Protein AF-A0A945ZIW3-F1 (afdb_monomer_lite)

Secondary structure (DSSP, 8-state):
-HHHHGGGSS--TT-EEEEEE-TTT--EEEEEE--S--HHHHHHHHHHHHHHHHHHHHHHGGGGGHHHHHHHHHHHHHHHHHHHHTSS-TTT---HHHHTT-HHHHHHHHHHHHHHHS----

Sequence (122 aa):
MKQLLLNLKYGRKNIIFKQFFCPLCKVERKLEYRSKLSAKHYFQIILIYMFISLFTFSSMGAYSIVFLFLTWSIFDFVNRSLFKNNIPCPHCGFDASWYRKDLKTTRTLVEKFWEDKVPSNK

pLDDT: mean 82.36, std 15.73, range [41.41, 95.94]

Foldseek 3Di:
DVVVVVVPPDCPPDWDFDFDQDPVPRDTDTLGDDPDDDPVVVVVLVVVLVVQCVVCCVPQPPVSVVVSVVSVVVSVVVVVVVSQVSQADPVQRAHPVCVVVDPVVRVVRSVVSVVVVPPPPD

Structure (mmCIF, N/CA/C/O backbone):
data_AF-A0A945ZIW3-F1
#
_entry.id   AF-A0A945ZIW3-F1
#
loop_
_atom_site.group_PDB
_atom_site.id
_atom_site.type_symbol
_atom_site.label_atom_id
_atom_site.label_alt_id
_atom_site.label_comp_id
_atom_site.label_asym_id
_atom_site.label_entity_id
_atom_site.label_seq_id
_atom_site.pdbx_PDB_ins_code
_atom_site.Cartn_x
_atom_site.Cartn_y
_atom_site.Cartn_z
_atom_site.occupancy
_atom_site.B_iso_or_equiv
_atom_site.auth_seq_id
_atom_site.auth_comp_id
_atom_site.auth_asym_id
_atom_site.auth_atom_id
_atom_site.pdbx_PDB_model_num
ATOM 1 N N . MET A 1 1 ? -0.960 -29.662 18.938 1.00 47.41 1 MET A N 1
ATOM 2 C CA . MET A 1 1 ? 0.446 -29.185 19.016 1.00 47.41 1 MET A CA 1
ATOM 3 C C . MET A 1 1 ? 1.191 -29.092 17.675 1.00 47.41 1 MET A C 1
ATOM 5 O O . MET A 1 1 ? 2.043 -28.225 17.559 1.00 47.41 1 MET A O 1
ATOM 9 N N . LYS A 1 2 ? 0.881 -29.888 16.634 1.00 41.41 2 LYS A N 1
ATOM 10 C CA . LYS A 1 2 ? 1.581 -29.815 15.326 1.00 41.41 2 LYS A CA 1
ATOM 11 C C . LYS A 1 2 ? 1.285 -28.563 14.469 1.00 41.41 2 LYS A C 1
ATOM 13 O O . LYS A 1 2 ? 2.137 -28.167 13.684 1.00 41.41 2 LYS A O 1
ATOM 18 N N . GLN A 1 3 ? 0.143 -27.888 14.647 1.00 47.28 3 GLN A N 1
ATOM 19 C CA . GLN A 1 3 ? -0.183 -26.656 13.898 1.00 47.28 3 GLN A CA 1
ATOM 20 C C . GLN A 1 3 ? 0.578 -25.403 14.377 1.00 47.28 3 GLN A C 1
ATOM 22 O O . GLN A 1 3 ? 0.750 -24.459 13.611 1.00 47.28 3 GLN A O 1
ATOM 27 N N . LEU A 1 4 ? 1.091 -25.397 15.613 1.00 47.38 4 LEU A N 1
ATOM 28 C CA . LEU A 1 4 ? 1.854 -24.265 16.161 1.00 47.38 4 LEU A CA 1
ATOM 29 C C . LEU A 1 4 ? 3.296 -24.207 15.626 1.00 47.38 4 LEU A C 1
ATOM 31 O O . LEU A 1 4 ? 3.862 -23.125 15.509 1.00 47.38 4 LEU A O 1
ATOM 35 N N . LEU A 1 5 ? 3.868 -25.348 15.226 1.00 46.91 5 LEU A N 1
ATOM 36 C CA . LEU A 1 5 ? 5.265 -25.434 14.781 1.00 46.91 5 LEU A CA 1
ATOM 37 C C . LEU A 1 5 ? 5.467 -25.172 13.279 1.00 46.91 5 LEU A C 1
ATOM 39 O O . LEU A 1 5 ? 6.570 -24.813 12.871 1.00 46.91 5 LEU A O 1
ATOM 43 N N . LEU A 1 6 ? 4.422 -25.265 12.448 1.00 47.69 6 LEU A N 1
ATOM 44 C CA . LEU A 1 6 ? 4.525 -24.932 11.016 1.00 47.69 6 LEU A CA 1
ATOM 45 C C . LEU A 1 6 ? 4.586 -23.418 10.745 1.00 47.69 6 LEU A C 1
ATOM 47 O O . LEU A 1 6 ? 5.061 -23.004 9.691 1.00 47.69 6 LEU A O 1
ATOM 51 N N . ASN A 1 7 ? 4.192 -22.583 11.711 1.00 43.91 7 ASN A N 1
ATOM 52 C CA . ASN A 1 7 ? 4.265 -21.123 11.592 1.00 43.91 7 ASN A CA 1
ATOM 53 C C . ASN A 1 7 ? 5.649 -20.527 11.914 1.00 43.91 7 ASN A C 1
ATOM 55 O O . ASN A 1 7 ? 5.863 -19.342 11.662 1.00 43.91 7 ASN A O 1
ATOM 59 N N . LEU A 1 8 ? 6.600 -21.320 12.424 1.00 56.19 8 LEU A N 1
ATOM 60 C CA . LEU A 1 8 ? 7.926 -20.825 12.823 1.00 56.19 8 LEU A CA 1
ATOM 61 C C . LEU A 1 8 ? 9.014 -20.987 11.746 1.00 56.19 8 LEU A C 1
ATOM 63 O O . LEU A 1 8 ? 10.112 -20.464 11.917 1.00 56.19 8 LEU A O 1
ATOM 67 N N . LYS A 1 9 ? 8.736 -21.664 10.619 1.00 42.22 9 LYS A N 1
ATOM 68 C CA . LYS A 1 9 ? 9.771 -22.028 9.626 1.00 42.22 9 LYS A CA 1
ATOM 69 C C . LYS A 1 9 ? 9.923 -21.074 8.431 1.00 42.22 9 LYS A C 1
ATOM 71 O O . LYS A 1 9 ? 10.778 -21.306 7.585 1.00 42.22 9 LYS A O 1
ATOM 76 N N . TYR A 1 10 ? 9.151 -19.986 8.359 1.00 45.50 10 TYR A N 1
ATOM 77 C CA . TYR A 1 10 ? 9.318 -18.945 7.333 1.00 45.50 10 TYR A CA 1
ATOM 78 C C . TYR A 1 10 ? 9.550 -17.584 7.993 1.00 45.50 10 TYR A C 1
ATOM 80 O O . TYR A 1 10 ? 8.649 -17.021 8.615 1.00 45.50 10 TYR A O 1
ATOM 88 N N . GLY A 1 11 ? 10.774 -17.065 7.863 1.00 42.44 11 GLY A N 1
ATOM 89 C CA . GLY A 1 11 ? 11.268 -15.848 8.511 1.00 42.44 11 GLY A CA 1
ATOM 90 C C . GLY A 1 11 ? 10.414 -14.602 8.255 1.00 42.44 11 GLY A C 1
ATOM 91 O O . GLY A 1 11 ? 10.664 -13.824 7.337 1.00 42.44 11 GLY A O 1
ATOM 92 N N . ARG A 1 12 ? 9.428 -14.365 9.123 1.00 51.03 12 ARG A N 1
ATOM 93 C CA . ARG A 1 12 ? 8.551 -13.187 9.126 1.00 51.03 12 ARG A CA 1
ATOM 94 C C . ARG A 1 12 ? 9.164 -12.086 10.008 1.00 51.03 12 ARG A C 1
ATOM 96 O O . ARG A 1 12 ? 8.628 -11.720 11.042 1.00 51.03 12 ARG A O 1
ATOM 103 N N . LYS A 1 13 ? 10.342 -11.582 9.628 1.00 49.00 13 LYS A N 1
ATOM 104 C CA . LYS A 1 13 ? 11.221 -10.802 10.527 1.00 49.00 13 LYS A CA 1
ATOM 105 C C . LYS A 1 13 ? 10.849 -9.324 10.779 1.00 49.00 13 LYS A C 1
ATOM 107 O O . LYS A 1 13 ? 11.661 -8.636 11.372 1.00 49.00 13 LYS A O 1
ATOM 112 N N . ASN A 1 14 ? 9.692 -8.801 10.345 1.00 55.50 14 ASN A N 1
ATOM 113 C CA . ASN A 1 14 ? 9.297 -7.392 10.586 1.00 55.50 14 ASN A CA 1
ATOM 114 C C . ASN A 1 14 ? 7.772 -7.166 10.449 1.00 55.50 14 ASN A C 1
ATOM 116 O O . ASN A 1 14 ? 7.333 -6.423 9.571 1.00 55.50 14 ASN A O 1
ATOM 120 N N . ILE A 1 15 ? 6.943 -7.829 11.258 1.00 57.28 15 ILE A N 1
ATOM 121 C CA . ILE A 1 15 ? 5.533 -7.427 11.417 1.00 57.28 15 ILE A CA 1
ATOM 122 C C . ILE A 1 15 ? 5.411 -6.739 12.768 1.00 57.28 15 ILE A C 1
ATOM 124 O O . ILE A 1 15 ? 5.680 -7.355 13.797 1.00 57.28 15 ILE A O 1
ATOM 128 N N . ILE A 1 16 ? 5.038 -5.461 12.756 1.00 63.81 16 ILE A N 1
ATOM 129 C CA . ILE A 1 16 ? 4.760 -4.708 13.978 1.00 63.81 16 ILE A CA 1
ATOM 130 C C . ILE A 1 16 ? 3.260 -4.822 14.224 1.00 63.81 16 ILE A C 1
ATOM 132 O O . ILE A 1 16 ? 2.462 -4.207 13.517 1.00 63.81 16 ILE A O 1
ATOM 136 N N . PHE A 1 17 ? 2.879 -5.621 15.216 1.00 61.12 17 PHE A N 1
ATOM 137 C CA . PHE A 1 17 ? 1.498 -5.688 15.675 1.00 61.12 17 PHE A CA 1
ATOM 138 C C . PHE A 1 17 ? 1.240 -4.508 16.605 1.00 61.12 17 PHE A C 1
ATOM 140 O O . PHE A 1 17 ? 1.768 -4.464 17.715 1.00 61.12 17 PHE A O 1
ATOM 147 N N . LYS A 1 18 ? 0.420 -3.553 16.168 1.00 66.81 18 LYS A N 1
ATOM 148 C CA . LYS A 1 18 ? -0.150 -2.558 17.079 1.00 66.81 18 LYS A CA 1
ATOM 149 C C . LYS A 1 18 ? -1.529 -3.050 17.492 1.00 66.81 18 LYS A C 1
ATOM 151 O O . LYS A 1 18 ? -2.416 -3.180 16.648 1.00 66.81 18 LYS A O 1
ATOM 156 N N . GLN A 1 19 ? -1.674 -3.374 18.775 1.00 70.75 19 GLN A N 1
ATOM 157 C CA . GLN A 1 19 ? -2.983 -3.603 19.373 1.00 70.75 19 GLN A CA 1
ATOM 158 C C . GLN A 1 19 ? -3.687 -2.248 19.421 1.00 70.75 19 GLN A C 1
ATOM 160 O O . GLN A 1 19 ? -3.218 -1.313 20.067 1.00 70.75 19 GLN A O 1
ATOM 165 N N . PHE A 1 20 ? -4.751 -2.117 18.642 1.00 76.06 20 PHE A N 1
ATOM 166 C CA . PHE A 1 20 ? -5.563 -0.916 18.568 1.00 76.06 20 PHE A CA 1
ATOM 167 C C . PHE A 1 20 ? -6.927 -1.218 19.174 1.00 76.06 20 PHE A C 1
ATOM 169 O O . PHE A 1 20 ? -7.591 -2.179 18.785 1.00 76.06 20 PHE A O 1
ATOM 176 N N . PHE A 1 21 ? -7.349 -0.384 20.114 1.00 85.06 21 PHE A N 1
ATOM 177 C CA . PHE A 1 21 ? -8.674 -0.462 20.704 1.00 85.06 21 PHE A CA 1
ATOM 178 C C . PHE A 1 21 ? -9.593 0.522 19.986 1.00 85.06 21 PHE A C 1
ATOM 180 O O . PHE A 1 21 ? -9.306 1.719 19.935 1.00 85.06 21 PHE A O 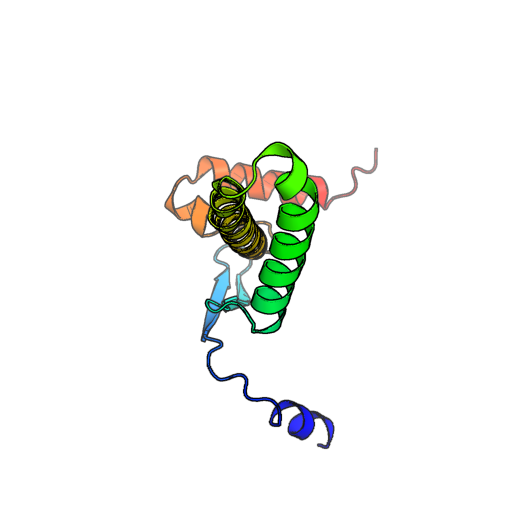1
ATOM 187 N N . CYS A 1 22 ? -10.689 0.035 19.401 1.00 88.69 22 CYS A N 1
ATOM 188 C CA . CYS A 1 22 ? -11.646 0.934 18.765 1.00 88.69 22 CYS A CA 1
ATOM 189 C C . CYS A 1 22 ? -12.425 1.713 19.841 1.00 88.69 22 CYS A C 1
ATOM 191 O O . CYS A 1 22 ? -13.097 1.079 20.655 1.00 88.69 22 CYS A O 1
ATOM 193 N N . PRO A 1 23 ? -12.411 3.059 19.837 1.00 86.75 23 PRO A N 1
ATOM 194 C CA . PRO A 1 23 ? -13.086 3.849 20.867 1.00 86.75 23 PRO A CA 1
ATOM 195 C C . PRO A 1 23 ? -14.617 3.739 20.810 1.00 86.75 23 PRO A C 1
ATOM 197 O O . PRO A 1 23 ? -15.265 3.919 21.835 1.00 86.75 23 PRO A O 1
ATOM 200 N N . LEU A 1 24 ? -15.199 3.416 19.646 1.00 88.38 24 LEU A N 1
ATOM 201 C CA . LEU A 1 24 ? -16.647 3.225 19.501 1.00 88.38 24 LEU A CA 1
ATOM 202 C C . LEU A 1 24 ? -17.098 1.845 19.986 1.00 88.38 24 LEU A C 1
ATOM 204 O O . LEU A 1 24 ? -17.924 1.741 20.884 1.00 88.38 24 LEU A O 1
ATOM 208 N N . CYS A 1 25 ? -16.581 0.775 19.372 1.00 89.44 25 CYS A N 1
ATOM 209 C CA . CYS A 1 25 ? -17.086 -0.576 19.625 1.00 89.44 25 CYS A CA 1
ATOM 210 C C . CYS A 1 25 ? -16.349 -1.306 20.750 1.00 89.44 25 CYS A C 1
ATOM 212 O O . CYS A 1 25 ? -16.753 -2.407 21.105 1.00 89.44 25 CYS A O 1
ATOM 214 N N . LYS A 1 26 ? -15.263 -0.731 21.289 1.00 88.94 26 LYS A N 1
ATOM 215 C CA . LYS A 1 26 ? -14.447 -1.328 22.358 1.00 88.94 26 LYS A CA 1
ATOM 216 C C . LYS A 1 26 ? -13.895 -2.725 22.029 1.00 88.94 26 LYS A C 1
ATOM 218 O O . LYS A 1 26 ? -13.582 -3.506 22.917 1.00 88.94 26 LYS A O 1
ATOM 223 N N . VAL A 1 27 ? -13.775 -3.042 20.738 1.00 89.94 27 VAL A N 1
ATOM 224 C CA . VAL A 1 27 ? -13.217 -4.313 20.259 1.00 89.94 27 VAL A CA 1
ATOM 225 C C . VAL A 1 27 ? -11.733 -4.129 19.968 1.00 89.94 27 VAL A C 1
ATOM 227 O O . VAL A 1 27 ? -11.335 -3.174 19.288 1.00 89.94 27 VAL A O 1
ATOM 230 N N . GLU A 1 28 ? -10.926 -5.061 20.467 1.00 86.94 28 GLU A N 1
ATOM 231 C CA . GLU A 1 28 ? -9.494 -5.135 20.197 1.00 86.94 28 GLU A CA 1
ATOM 232 C C . GLU A 1 28 ? -9.213 -5.540 18.753 1.00 86.94 28 GLU A C 1
ATOM 234 O O . GLU A 1 28 ? -9.824 -6.455 18.196 1.00 86.94 28 GLU A O 1
ATOM 239 N N . ARG A 1 29 ? -8.250 -4.858 18.134 1.00 83.12 29 ARG A N 1
ATOM 240 C CA . ARG A 1 29 ? -7.852 -5.085 16.746 1.00 83.12 29 ARG A CA 1
ATOM 241 C C . ARG A 1 29 ? -6.351 -5.203 16.638 1.00 83.12 29 ARG A C 1
ATOM 243 O O . ARG A 1 29 ? -5.602 -4.408 17.198 1.00 83.12 29 ARG A O 1
ATOM 250 N N . LYS A 1 30 ? -5.914 -6.172 15.843 1.00 79.94 30 LYS A N 1
ATOM 251 C CA . LYS A 1 30 ? -4.521 -6.297 15.429 1.00 79.94 30 LYS A CA 1
ATOM 252 C C . LYS A 1 30 ? -4.415 -5.714 14.030 1.00 79.94 30 LYS A C 1
ATOM 254 O O . LYS A 1 30 ? -4.849 -6.339 13.069 1.00 79.94 30 LYS A O 1
ATOM 259 N N . LEU A 1 31 ? -3.879 -4.501 13.923 1.00 78.19 31 LEU A N 1
ATOM 260 C CA . LEU A 1 31 ? -3.519 -3.947 12.622 1.00 78.19 31 LEU A CA 1
ATOM 261 C C . LEU A 1 31 ? -2.177 -4.554 12.223 1.00 78.19 31 LEU A C 1
ATOM 263 O O . LEU A 1 31 ? -1.142 -4.260 12.829 1.00 78.19 31 LEU A O 1
ATOM 267 N N . GLU A 1 32 ? -2.200 -5.428 11.222 1.00 73.44 32 GLU A N 1
ATOM 268 C CA . GLU A 1 32 ? -0.978 -5.936 10.614 1.00 73.44 32 GLU A CA 1
ATOM 269 C C . GLU A 1 32 ? -0.424 -4.875 9.667 1.00 73.44 32 GLU A C 1
ATOM 271 O O . GLU A 1 32 ? -0.848 -4.746 8.519 1.00 73.44 32 GLU A O 1
ATOM 276 N N . TYR A 1 33 ? 0.537 -4.090 10.151 1.00 72.88 33 TYR A N 1
ATOM 277 C CA . TYR A 1 33 ? 1.276 -3.188 9.282 1.00 72.88 33 TYR A CA 1
ATOM 278 C C . TYR A 1 33 ? 2.504 -3.896 8.720 1.00 72.88 33 TYR A C 1
ATOM 280 O O . TYR A 1 33 ? 3.449 -4.220 9.448 1.00 72.88 33 TYR A O 1
ATOM 288 N N . ARG A 1 34 ? 2.512 -4.107 7.402 1.00 69.31 34 ARG A N 1
ATOM 289 C CA . ARG A 1 34 ? 3.694 -4.566 6.676 1.00 69.31 34 ARG A CA 1
ATOM 290 C C . ARG A 1 34 ? 4.250 -3.404 5.856 1.00 69.31 34 ARG A C 1
ATOM 292 O O . ARG A 1 34 ? 3.774 -3.128 4.765 1.00 69.31 34 ARG A O 1
ATOM 299 N N . SER A 1 35 ? 5.282 -2.743 6.379 1.00 64.25 35 SER A N 1
ATOM 300 C CA . SER A 1 35 ? 5.915 -1.593 5.713 1.00 64.25 35 SER A CA 1
ATOM 301 C C . SER A 1 35 ? 6.803 -1.965 4.525 1.00 64.25 35 SER A C 1
ATOM 303 O O . SER A 1 35 ? 7.158 -1.101 3.732 1.00 64.25 35 SER A O 1
ATOM 305 N N . LYS A 1 36 ? 7.207 -3.236 4.412 1.00 77.44 36 LYS A N 1
ATOM 306 C CA . LYS A 1 36 ? 8.164 -3.694 3.401 1.00 77.44 36 LYS A CA 1
ATOM 307 C C . LYS A 1 36 ? 7.458 -4.469 2.294 1.00 77.44 36 LYS A C 1
ATOM 309 O O . LYS A 1 36 ? 6.756 -5.448 2.570 1.00 77.44 36 LYS A O 1
ATOM 314 N N . LEU A 1 37 ? 7.704 -4.069 1.045 1.00 80.69 37 LEU A N 1
ATOM 315 C CA . LEU A 1 37 ? 7.320 -4.846 -0.130 1.00 80.69 37 LEU A CA 1
ATOM 316 C C . LEU A 1 37 ? 7.937 -6.248 -0.034 1.00 80.69 37 LEU A C 1
ATOM 318 O O . LEU A 1 37 ? 9.133 -6.418 0.190 1.00 80.69 37 LEU A O 1
ATOM 322 N N . SER A 1 38 ? 7.104 -7.277 -0.184 1.00 85.81 38 SER A N 1
ATOM 323 C CA . SER A 1 38 ? 7.601 -8.653 -0.316 1.00 85.81 38 SER A CA 1
ATOM 324 C C . SER A 1 38 ? 8.396 -8.824 -1.615 1.00 85.81 38 SER A C 1
ATOM 326 O O . SER A 1 38 ? 8.043 -8.218 -2.621 1.00 85.81 38 SER A O 1
ATOM 328 N N . ALA A 1 39 ? 9.391 -9.720 -1.625 1.00 89.56 39 ALA A N 1
ATOM 329 C CA . ALA A 1 39 ? 10.157 -10.091 -2.822 1.00 89.56 39 ALA A CA 1
ATOM 330 C C . ALA A 1 39 ? 9.269 -10.458 -4.029 1.00 89.56 39 ALA A C 1
ATOM 332 O O . ALA A 1 39 ? 9.604 -10.141 -5.165 1.00 89.56 39 ALA A O 1
ATOM 333 N N . LYS A 1 40 ? 8.091 -11.051 -3.780 1.00 91.00 40 LYS A N 1
ATOM 334 C CA . LYS A 1 40 ? 7.104 -11.366 -4.826 1.00 91.00 40 LYS A CA 1
ATOM 335 C C . LYS A 1 40 ? 6.617 -10.124 -5.578 1.00 91.00 40 LYS A C 1
ATOM 337 O O . LYS A 1 40 ? 6.454 -10.175 -6.788 1.00 91.00 40 LYS A O 1
ATOM 342 N N . HIS A 1 41 ? 6.424 -9.013 -4.872 1.00 89.88 41 HIS A N 1
ATOM 343 C CA . HIS A 1 41 ? 5.978 -7.762 -5.475 1.00 89.88 41 HIS A CA 1
ATOM 344 C C . HIS A 1 41 ? 7.067 -7.146 -6.350 1.00 89.88 41 HIS A C 1
ATOM 346 O O . HIS A 1 41 ? 6.778 -6.701 -7.449 1.00 89.88 41 HIS A O 1
ATOM 352 N N . TYR A 1 42 ? 8.329 -7.189 -5.914 1.00 90.81 42 TYR A N 1
ATOM 353 C CA . TYR A 1 42 ? 9.450 -6.745 -6.749 1.00 90.81 42 TYR A CA 1
ATOM 354 C C . TYR A 1 42 ? 9.537 -7.540 -8.052 1.00 90.81 42 TYR A C 1
ATOM 356 O O . TYR A 1 42 ? 9.689 -6.955 -9.120 1.00 90.81 42 TYR A O 1
ATOM 364 N N . PHE A 1 43 ? 9.361 -8.861 -7.977 1.00 94.88 43 PHE A N 1
ATOM 365 C CA . PHE A 1 43 ? 9.314 -9.711 -9.163 1.00 94.88 43 PHE A CA 1
ATOM 366 C C . PHE A 1 43 ? 8.153 -9.343 -10.103 1.00 94.88 43 PHE A C 1
ATOM 368 O O . PHE A 1 43 ? 8.353 -9.233 -11.309 1.00 94.88 43 PHE A O 1
ATOM 375 N N . GLN A 1 44 ? 6.961 -9.077 -9.557 1.00 94.50 44 GLN A N 1
ATOM 376 C CA . GLN A 1 44 ? 5.810 -8.609 -10.338 1.00 94.50 44 GLN A CA 1
ATOM 377 C C . GLN A 1 44 ? 6.075 -7.260 -11.020 1.00 94.50 44 GLN A C 1
ATOM 379 O O . GLN A 1 44 ? 5.785 -7.124 -12.204 1.00 94.50 44 GLN A O 1
ATOM 384 N N . ILE A 1 45 ? 6.659 -6.287 -10.309 1.00 94.00 45 ILE A N 1
ATOM 385 C CA . ILE A 1 45 ? 7.004 -4.970 -10.871 1.00 94.00 45 ILE A CA 1
ATOM 386 C C . ILE A 1 45 ? 7.965 -5.131 -12.052 1.00 94.00 45 ILE A C 1
ATOM 388 O O . ILE A 1 45 ? 7.747 -4.525 -13.097 1.00 94.00 45 ILE A O 1
ATOM 392 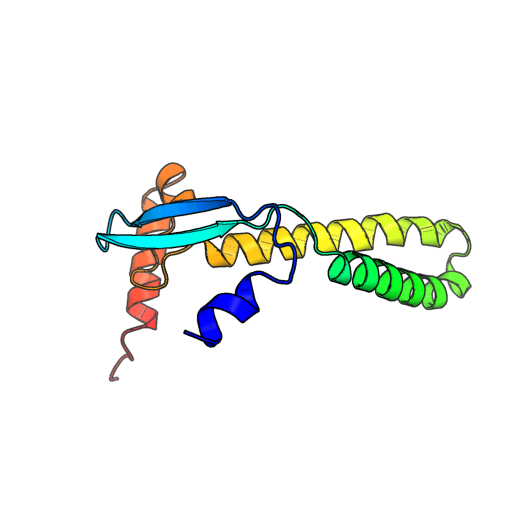N N . ILE A 1 46 ? 8.995 -5.970 -11.910 1.00 94.50 46 ILE A N 1
ATOM 393 C CA . ILE A 1 46 ? 9.979 -6.217 -12.973 1.00 94.50 46 ILE A CA 1
ATOM 394 C C . ILE A 1 46 ? 9.319 -6.879 -14.188 1.00 94.50 46 ILE A C 1
ATOM 396 O O . ILE A 1 46 ? 9.554 -6.437 -15.310 1.00 94.50 46 ILE A O 1
ATOM 400 N N . LEU A 1 47 ? 8.475 -7.898 -13.988 1.00 95.94 47 LEU A N 1
ATOM 401 C CA . LEU A 1 47 ? 7.761 -8.555 -15.090 1.00 95.94 47 LEU A CA 1
ATOM 402 C C . LEU A 1 47 ? 6.841 -7.589 -15.842 1.00 95.94 47 LEU A C 1
ATOM 404 O O . LEU A 1 47 ? 6.872 -7.549 -17.070 1.00 95.94 47 LEU A O 1
ATOM 408 N N . ILE A 1 48 ? 6.054 -6.797 -15.113 1.00 95.75 48 ILE A N 1
ATOM 409 C CA . ILE A 1 48 ? 5.146 -5.806 -15.703 1.00 95.75 48 ILE A CA 1
ATOM 410 C C . ILE A 1 48 ? 5.945 -4.739 -16.455 1.00 95.75 48 ILE A C 1
ATOM 412 O O . ILE A 1 48 ? 5.598 -4.397 -17.582 1.00 95.75 48 ILE A O 1
ATOM 416 N N . TYR A 1 49 ? 7.044 -4.255 -15.873 1.00 94.75 49 TYR A N 1
ATOM 417 C CA . TYR A 1 49 ? 7.925 -3.297 -16.533 1.00 94.75 49 TYR A CA 1
ATOM 418 C C . TYR A 1 49 ? 8.538 -3.865 -17.817 1.00 94.75 49 TYR A C 1
ATOM 420 O O . TYR A 1 49 ? 8.508 -3.189 -18.840 1.00 94.75 49 TYR A O 1
ATOM 428 N N . MET A 1 50 ? 9.059 -5.098 -17.798 1.00 94.62 50 MET A N 1
ATOM 429 C CA . MET A 1 50 ? 9.607 -5.732 -19.002 1.00 94.62 50 MET A CA 1
ATOM 430 C C . MET A 1 50 ? 8.542 -5.881 -20.084 1.00 94.62 50 MET A C 1
ATOM 432 O O . MET A 1 50 ? 8.813 -5.577 -21.241 1.00 94.62 50 MET A O 1
ATOM 436 N N . PHE A 1 51 ? 7.330 -6.290 -19.708 1.00 95.94 51 PHE A N 1
ATOM 437 C CA . PHE A 1 51 ? 6.213 -6.395 -20.639 1.00 95.94 51 PHE A CA 1
ATOM 438 C C . PHE A 1 51 ? 5.888 -5.035 -21.271 1.00 95.94 51 PHE A C 1
ATOM 440 O O . PHE A 1 51 ? 5.929 -4.908 -22.488 1.00 95.94 51 PHE A O 1
ATOM 447 N N . ILE A 1 52 ? 5.663 -3.992 -20.466 1.00 94.44 52 ILE A N 1
ATOM 448 C CA . ILE A 1 52 ? 5.384 -2.639 -20.975 1.00 94.44 52 ILE A CA 1
ATOM 449 C C . ILE A 1 52 ? 6.543 -2.140 -21.844 1.00 94.44 52 ILE A C 1
ATOM 451 O O . ILE A 1 52 ? 6.314 -1.633 -22.935 1.00 94.44 52 ILE A O 1
ATOM 455 N N . SER A 1 53 ? 7.786 -2.324 -21.398 1.00 92.44 53 SER A N 1
ATOM 456 C CA . SER A 1 53 ? 8.968 -1.894 -22.141 1.00 92.44 53 SER A CA 1
ATOM 457 C C . SER A 1 53 ? 9.041 -2.565 -23.510 1.00 92.44 53 SER A C 1
ATOM 459 O O . SER A 1 53 ? 9.216 -1.862 -24.493 1.00 92.44 53 SER A O 1
ATOM 461 N N . LEU A 1 54 ? 8.813 -3.879 -23.616 1.00 93.50 54 LEU A N 1
ATOM 462 C CA . LEU A 1 54 ? 8.824 -4.593 -24.900 1.00 93.50 54 LEU A CA 1
ATOM 463 C C . LEU A 1 54 ? 7.788 -4.046 -25.888 1.00 93.50 54 LEU A C 1
ATOM 465 O O . LEU A 1 54 ? 8.105 -3.860 -27.061 1.00 93.50 54 LEU A O 1
ATOM 469 N N . PHE A 1 55 ? 6.574 -3.750 -25.417 1.00 94.50 55 PHE A N 1
ATOM 470 C CA . PHE A 1 55 ? 5.524 -3.186 -26.268 1.00 94.50 55 PHE A CA 1
ATOM 471 C C . PHE A 1 55 ? 5.833 -1.746 -26.691 1.00 94.50 55 PHE A C 1
ATOM 473 O O . PHE A 1 55 ? 5.634 -1.388 -27.852 1.00 94.50 55 PHE A O 1
ATOM 480 N N . THR A 1 56 ? 6.352 -0.918 -25.784 1.00 94.19 56 THR A N 1
ATOM 481 C CA . THR A 1 56 ? 6.593 0.503 -26.070 1.00 94.19 56 THR A CA 1
ATOM 482 C C . THR A 1 56 ? 7.962 0.772 -26.710 1.00 94.19 56 THR A C 1
ATOM 484 O O . THR A 1 56 ? 8.168 1.838 -27.294 1.00 94.19 56 THR A O 1
ATOM 487 N N . PHE A 1 57 ? 8.900 -0.181 -26.659 1.00 92.94 57 PHE A N 1
ATOM 488 C CA . PHE A 1 57 ? 10.259 -0.025 -27.192 1.00 92.94 57 PHE A CA 1
ATOM 489 C C . PHE A 1 57 ? 10.256 0.244 -28.696 1.00 92.94 57 PHE A C 1
ATOM 491 O O . PHE A 1 57 ? 11.003 1.101 -29.160 1.00 92.94 57 PHE A O 1
ATOM 498 N N . SER A 1 58 ? 9.358 -0.406 -29.443 1.00 93.88 58 SER A N 1
ATOM 499 C CA . SER A 1 58 ? 9.236 -0.189 -30.889 1.00 93.88 58 SER A CA 1
ATOM 500 C C . SER A 1 58 ? 8.855 1.249 -31.255 1.00 93.88 58 SER A C 1
ATOM 502 O O . SER A 1 58 ? 9.183 1.690 -32.351 1.00 93.88 58 SER A O 1
ATOM 504 N N . SER A 1 59 ? 8.157 1.973 -30.372 1.00 94.00 59 SER A N 1
ATOM 505 C CA . SER A 1 59 ? 7.712 3.345 -30.641 1.00 94.00 59 SER A CA 1
ATOM 506 C C . SER A 1 59 ? 8.631 4.403 -30.032 1.00 94.00 59 SER A C 1
ATOM 508 O O . SER A 1 59 ? 8.792 5.464 -30.625 1.00 94.00 59 SER A O 1
ATOM 510 N N . MET A 1 60 ? 9.189 4.156 -28.842 1.00 92.06 60 MET A N 1
ATOM 511 C CA . MET A 1 60 ? 9.885 5.181 -28.045 1.00 92.06 60 MET A CA 1
ATOM 512 C C . MET A 1 60 ? 11.368 4.874 -27.792 1.00 92.06 60 MET A C 1
ATOM 514 O O . MET A 1 60 ? 12.080 5.718 -27.245 1.00 92.06 60 MET A O 1
ATOM 518 N N . GLY A 1 61 ? 11.856 3.687 -28.165 1.00 92.31 61 GLY A N 1
ATOM 519 C CA . GLY A 1 61 ? 13.250 3.284 -27.975 1.00 92.31 61 GLY A CA 1
ATOM 520 C C . GLY A 1 61 ? 13.727 3.468 -26.529 1.00 92.31 61 GLY A C 1
ATOM 521 O O . GLY A 1 61 ? 13.110 2.966 -25.590 1.00 92.31 61 GLY A O 1
ATOM 522 N N . ALA A 1 62 ? 14.816 4.222 -26.346 1.00 90.62 62 ALA A N 1
ATOM 523 C CA . ALA A 1 62 ? 15.459 4.455 -25.047 1.00 90.62 62 ALA A CA 1
ATOM 524 C C . ALA A 1 62 ? 14.615 5.271 -24.046 1.00 90.62 62 ALA A C 1
ATOM 526 O O . ALA A 1 62 ? 14.852 5.194 -22.839 1.00 90.62 62 ALA A O 1
ATOM 527 N N . TYR A 1 63 ? 13.603 6.016 -24.506 1.00 93.19 63 TYR A N 1
ATOM 528 C CA . TYR A 1 63 ? 12.701 6.756 -23.612 1.00 93.19 63 TYR A CA 1
ATOM 529 C C . TYR A 1 63 ? 11.778 5.835 -22.796 1.00 93.19 63 TYR A C 1
ATOM 531 O O . TYR A 1 63 ? 11.104 6.298 -21.873 1.00 93.19 63 TYR A O 1
ATOM 539 N N . SER A 1 64 ? 11.782 4.524 -23.067 1.00 90.56 64 SER A N 1
ATOM 540 C CA . SER A 1 64 ? 11.017 3.533 -22.305 1.00 90.56 64 SER A CA 1
ATOM 541 C C . SER A 1 64 ? 11.395 3.470 -20.816 1.00 90.56 64 SER A C 1
ATOM 543 O O . SER A 1 64 ? 10.583 3.041 -19.995 1.00 90.56 64 SER A O 1
ATOM 545 N N . ILE A 1 65 ? 12.573 3.974 -20.429 1.00 90.12 65 ILE A N 1
ATOM 546 C CA . ILE A 1 65 ? 13.014 4.012 -19.027 1.00 90.12 65 ILE A CA 1
ATOM 547 C C . ILE A 1 65 ? 12.083 4.834 -18.119 1.00 90.12 65 ILE A C 1
ATOM 549 O O . ILE A 1 65 ? 11.975 4.553 -16.926 1.00 90.12 65 ILE A O 1
ATOM 553 N N . VAL A 1 66 ? 11.337 5.802 -18.668 1.00 93.00 66 VAL A N 1
ATOM 554 C CA . VAL A 1 66 ? 10.339 6.580 -17.911 1.00 93.00 66 VAL A CA 1
ATOM 555 C C . VAL A 1 66 ? 9.224 5.678 -17.363 1.00 93.00 66 VAL A C 1
ATOM 557 O O . VAL A 1 66 ? 8.723 5.906 -16.257 1.00 93.00 66 VAL A O 1
ATOM 560 N N . PHE A 1 67 ? 8.883 4.592 -18.067 1.00 91.25 67 PHE A N 1
ATOM 561 C CA . PHE A 1 67 ? 7.873 3.636 -17.603 1.00 91.25 67 PHE A CA 1
ATOM 562 C C . PHE A 1 67 ? 8.300 2.873 -16.350 1.00 91.25 67 PHE A C 1
ATOM 564 O O . PHE A 1 67 ? 7.428 2.397 -15.620 1.00 91.25 67 PHE A O 1
ATOM 571 N N . LEU A 1 68 ? 9.600 2.790 -16.048 1.00 92.00 68 LEU A N 1
ATOM 572 C CA . LEU A 1 68 ? 10.071 2.202 -14.795 1.00 92.00 68 LEU A CA 1
ATOM 573 C C . LEU A 1 68 ? 9.563 3.017 -13.601 1.00 92.00 68 LEU A C 1
ATOM 575 O O . LEU A 1 68 ? 8.952 2.470 -12.682 1.00 92.00 68 LEU A O 1
ATOM 579 N N . PHE A 1 69 ? 9.760 4.337 -13.651 1.00 93.62 69 PHE A N 1
ATOM 580 C CA . PHE A 1 69 ? 9.311 5.258 -12.606 1.00 93.62 69 PHE A CA 1
ATOM 581 C C . PHE A 1 69 ? 7.789 5.316 -12.512 1.00 93.62 69 PHE A C 1
ATOM 583 O O . PHE A 1 69 ? 7.242 5.341 -11.406 1.00 93.62 69 PHE A O 1
ATOM 590 N N . LEU A 1 70 ? 7.099 5.289 -13.655 1.00 94.50 70 LEU A N 1
ATOM 591 C CA . LEU A 1 70 ? 5.640 5.274 -13.682 1.00 94.50 70 LEU A CA 1
ATOM 592 C C . LEU A 1 70 ? 5.082 3.995 -13.039 1.00 94.50 70 LEU A C 1
ATOM 594 O O . LEU A 1 70 ? 4.248 4.072 -12.138 1.00 94.50 70 LEU A O 1
ATOM 598 N N . THR A 1 71 ? 5.591 2.826 -13.437 1.00 93.31 71 THR A N 1
ATOM 599 C CA . THR A 1 71 ? 5.157 1.524 -12.900 1.00 93.31 71 THR A CA 1
ATOM 600 C C . THR A 1 71 ? 5.434 1.432 -11.402 1.00 93.31 71 THR A C 1
ATOM 602 O O . THR A 1 71 ? 4.567 1.012 -10.635 1.00 93.31 71 THR A O 1
ATOM 605 N N . TRP A 1 72 ? 6.611 1.886 -10.960 1.00 92.25 72 TRP A N 1
ATOM 606 C CA . TRP A 1 72 ? 6.950 1.948 -9.539 1.00 92.25 72 TRP A CA 1
ATOM 607 C C . TRP A 1 72 ? 5.998 2.857 -8.755 1.00 92.25 72 TRP A C 1
ATOM 609 O O . TRP A 1 72 ? 5.505 2.467 -7.697 1.00 92.25 72 TRP A O 1
ATOM 619 N N . SER A 1 73 ? 5.705 4.050 -9.279 1.00 94.00 73 SER A N 1
ATOM 620 C CA . SER A 1 73 ? 4.820 5.022 -8.622 1.00 94.00 73 SER A CA 1
ATOM 621 C C . SER A 1 73 ? 3.393 4.495 -8.496 1.00 94.00 73 SER A C 1
ATOM 623 O O . SER A 1 73 ? 2.790 4.607 -7.429 1.00 94.00 73 SER A O 1
ATOM 625 N N . ILE A 1 74 ? 2.868 3.864 -9.552 1.00 94.69 74 ILE A N 1
ATOM 626 C CA . ILE A 1 74 ? 1.553 3.209 -9.527 1.00 94.69 74 ILE A CA 1
ATOM 627 C C . ILE A 1 74 ? 1.543 2.108 -8.467 1.00 94.69 74 ILE A C 1
ATOM 629 O O . ILE A 1 74 ? 0.611 2.026 -7.668 1.00 94.69 74 ILE A O 1
ATOM 63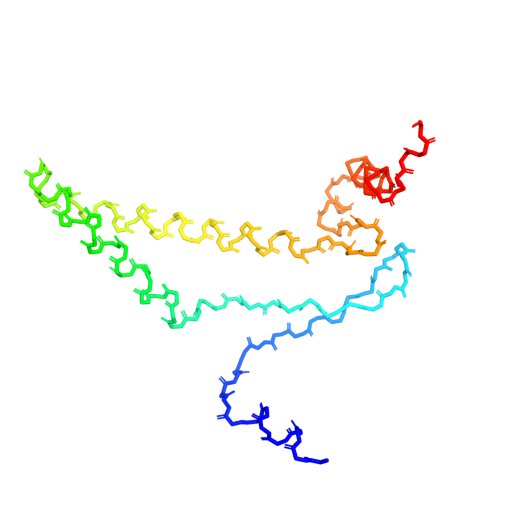3 N N . PHE A 1 75 ? 2.586 1.282 -8.422 1.00 92.56 75 PHE A N 1
ATOM 634 C CA . PHE A 1 75 ? 2.658 0.182 -7.473 1.00 92.56 75 PHE A CA 1
ATOM 635 C C . PHE A 1 75 ? 2.704 0.664 -6.013 1.00 92.56 75 PHE A C 1
ATOM 637 O O . PHE A 1 75 ? 1.972 0.148 -5.165 1.00 92.56 75 PHE A O 1
ATOM 644 N N . ASP A 1 76 ? 3.520 1.680 -5.716 1.00 91.25 76 ASP A N 1
ATOM 645 C CA . ASP A 1 76 ? 3.573 2.294 -4.384 1.00 91.25 76 ASP A CA 1
ATOM 646 C C . ASP A 1 76 ? 2.219 2.913 -4.003 1.00 91.25 76 ASP A C 1
ATOM 648 O O . ASP A 1 76 ? 1.721 2.700 -2.894 1.00 91.25 76 ASP A O 1
ATOM 652 N N . PHE A 1 77 ? 1.567 3.602 -4.943 1.00 92.75 77 PHE A N 1
ATOM 653 C CA . PHE A 1 77 ? 0.242 4.180 -4.732 1.00 92.75 77 PHE A CA 1
ATOM 654 C C . PHE A 1 77 ? -0.818 3.116 -4.424 1.00 92.75 77 PHE A C 1
ATOM 656 O O . PHE A 1 77 ? -1.558 3.249 -3.445 1.00 92.75 77 PHE A O 1
ATOM 663 N N . VAL A 1 78 ? -0.871 2.035 -5.206 1.00 91.44 78 VAL A N 1
ATOM 664 C CA . VAL A 1 78 ? -1.824 0.934 -4.998 1.00 91.44 78 VAL A CA 1
ATOM 665 C C . VAL A 1 78 ? -1.594 0.270 -3.645 1.00 91.44 78 VAL A C 1
ATOM 667 O O . VAL A 1 78 ? -2.548 0.096 -2.888 1.00 91.44 78 VAL A O 1
ATOM 670 N N . ASN A 1 79 ? -0.346 -0.031 -3.280 1.00 88.19 79 ASN A N 1
ATOM 671 C CA . ASN A 1 79 ? -0.045 -0.624 -1.976 1.00 88.19 79 ASN A CA 1
ATOM 672 C C . ASN A 1 79 ? -0.451 0.285 -0.811 1.00 88.19 79 ASN A 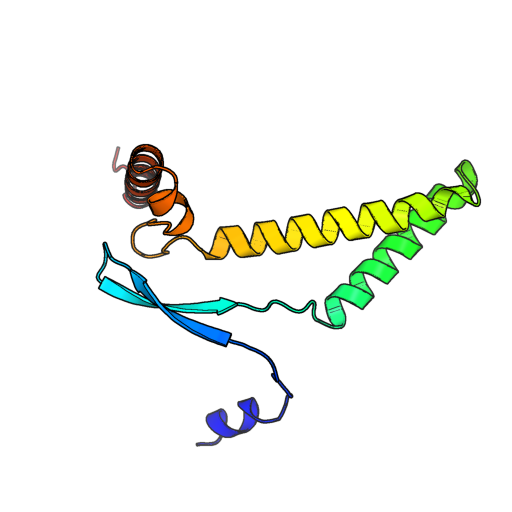C 1
ATOM 674 O O . ASN A 1 79 ? -1.036 -0.187 0.169 1.00 88.19 79 ASN A O 1
ATOM 678 N N . ARG A 1 80 ? -0.184 1.592 -0.911 1.00 87.62 80 ARG A N 1
ATOM 679 C CA . ARG A 1 80 ? -0.621 2.565 0.102 1.00 87.62 80 ARG A CA 1
ATOM 680 C C . ARG A 1 80 ? -2.144 2.662 0.176 1.00 87.62 80 ARG A C 1
ATOM 682 O O . ARG A 1 80 ? -2.687 2.765 1.275 1.00 87.62 80 ARG A O 1
ATOM 689 N N . SER A 1 81 ? -2.827 2.600 -0.965 1.00 88.56 81 SER A N 1
ATOM 690 C CA . SER A 1 81 ? -4.290 2.636 -1.041 1.00 88.56 81 SER A CA 1
ATOM 691 C C . SER A 1 81 ? -4.920 1.389 -0.410 1.00 88.56 81 SER A C 1
ATOM 693 O O . SER A 1 81 ? -5.778 1.498 0.466 1.00 88.56 81 SER A O 1
ATOM 695 N N . LEU A 1 82 ? -4.412 0.201 -0.749 1.00 87.75 82 LEU A N 1
ATOM 696 C CA . LEU A 1 82 ? -4.833 -1.063 -0.139 1.00 87.75 82 LEU A CA 1
ATOM 697 C C . LEU A 1 82 ? -4.596 -1.069 1.374 1.00 87.75 82 LEU A C 1
ATOM 699 O O . LEU A 1 82 ? -5.441 -1.550 2.128 1.00 87.75 82 LEU A O 1
ATOM 703 N N . PHE A 1 83 ? -3.481 -0.504 1.844 1.00 85.38 83 PHE A N 1
ATOM 704 C CA . PHE A 1 83 ? -3.255 -0.357 3.279 1.00 85.38 83 PHE A CA 1
ATOM 705 C C . PHE A 1 83 ? -4.297 0.562 3.929 1.00 85.38 83 PHE A C 1
ATOM 707 O O . PHE A 1 83 ? -4.854 0.203 4.965 1.00 85.38 83 PHE A O 1
ATOM 714 N N . LYS A 1 84 ? -4.612 1.705 3.305 1.00 85.62 84 LYS A N 1
ATOM 715 C CA . LYS A 1 84 ? -5.616 2.653 3.809 1.00 85.62 84 LYS A CA 1
ATOM 716 C C . LYS A 1 84 ? -6.999 2.010 3.964 1.00 85.62 84 LYS A C 1
ATOM 718 O O . LYS A 1 84 ? -7.670 2.262 4.959 1.00 85.62 84 LYS A O 1
ATOM 723 N N . ASN A 1 85 ? -7.379 1.124 3.047 1.00 84.69 85 ASN A N 1
ATOM 724 C CA . ASN A 1 85 ? -8.658 0.408 3.103 1.00 84.69 85 ASN A CA 1
ATOM 725 C C . ASN A 1 85 ? -8.760 -0.590 4.271 1.00 84.69 85 ASN A C 1
ATOM 727 O O . ASN A 1 85 ? -9.865 -0.943 4.667 1.00 84.69 85 ASN A O 1
ATOM 731 N N . ASN A 1 86 ? -7.634 -1.020 4.851 1.00 83.94 86 ASN A N 1
ATOM 732 C CA . ASN A 1 86 ? -7.609 -1.921 6.010 1.00 83.94 86 ASN A CA 1
ATOM 733 C C . ASN A 1 86 ? -7.623 -1.185 7.367 1.00 83.94 86 ASN A C 1
ATOM 735 O O . ASN A 1 86 ? -7.677 -1.827 8.415 1.00 83.94 86 ASN A O 1
ATOM 739 N N . ILE A 1 87 ? -7.544 0.150 7.367 1.00 86.56 87 ILE A N 1
ATOM 740 C CA . ILE A 1 87 ? -7.589 0.990 8.573 1.00 86.56 87 ILE A CA 1
ATOM 741 C C . ILE A 1 87 ? -8.987 1.049 9.223 1.00 86.56 87 ILE A C 1
ATOM 743 O O . ILE A 1 87 ? -9.046 0.933 10.454 1.00 86.56 87 ILE A O 1
ATOM 747 N N . PRO A 1 88 ? -10.104 1.248 8.483 1.00 89.62 88 PRO A N 1
ATOM 748 C CA . PRO A 1 88 ? -11.421 1.371 9.099 1.00 89.62 88 PRO A CA 1
ATOM 749 C C . PRO A 1 88 ? -11.860 0.092 9.811 1.00 89.62 88 PRO A C 1
ATOM 751 O O . PRO A 1 88 ? -11.460 -1.026 9.490 1.00 89.62 88 PRO A O 1
ATOM 754 N N . CYS A 1 89 ? -12.715 0.265 10.811 1.00 89.31 89 CYS A N 1
ATOM 755 C CA . CYS A 1 89 ? -13.188 -0.804 11.672 1.00 89.31 89 CYS A CA 1
ATOM 756 C C . CYS A 1 89 ? -14.253 -1.701 10.988 1.00 89.31 89 CYS A C 1
ATOM 758 O O . CYS A 1 89 ? -15.388 -1.255 10.895 1.00 89.31 89 CYS A O 1
ATOM 760 N N . PRO A 1 90 ? -14.017 -2.991 10.638 1.00 88.19 90 PRO A N 1
ATOM 761 C CA . PRO A 1 90 ? -15.050 -3.925 10.152 1.00 88.19 90 PRO A CA 1
ATOM 762 C C . PRO A 1 90 ? -16.295 -4.127 11.021 1.00 88.19 90 PRO A C 1
ATOM 764 O O . PRO A 1 90 ? -17.255 -4.730 10.559 1.00 88.19 90 PRO A O 1
ATOM 767 N N . HIS A 1 91 ? -16.292 -3.703 12.288 1.00 88.69 91 HIS A N 1
ATOM 768 C CA . HIS A 1 91 ? -17.455 -3.889 13.160 1.00 88.69 91 HIS A CA 1
ATOM 769 C C . HIS A 1 91 ? -18.400 -2.688 13.129 1.00 88.69 91 HIS A C 1
ATOM 771 O O . HIS A 1 91 ? -19.610 -2.901 13.116 1.00 88.69 91 HIS A O 1
ATOM 777 N N . CYS A 1 92 ? -17.854 -1.465 13.124 1.00 89.56 92 CYS A N 1
ATOM 778 C CA . CYS A 1 92 ? -18.624 -0.222 13.237 1.00 89.56 92 CYS A CA 1
ATOM 779 C C . CYS A 1 92 ? -18.253 0.873 12.220 1.00 89.56 92 CYS A C 1
ATOM 781 O O . CYS A 1 92 ? -18.715 1.996 12.366 1.00 89.56 92 CYS A O 1
ATOM 783 N N . GLY A 1 93 ? -17.370 0.610 11.255 1.00 89.88 93 GLY A N 1
ATOM 784 C CA . GLY A 1 93 ? -16.961 1.578 10.227 1.00 89.88 93 GLY A CA 1
ATOM 785 C C . GLY A 1 93 ? -16.035 2.705 10.700 1.00 89.88 93 GLY A C 1
ATOM 786 O O . GLY A 1 93 ? -15.563 3.490 9.886 1.00 89.88 93 GLY A O 1
ATOM 787 N N . PHE A 1 94 ? -15.726 2.791 11.998 1.00 92.31 94 PHE A N 1
ATOM 788 C CA . PHE A 1 94 ? -14.901 3.866 12.553 1.00 92.31 94 PHE A CA 1
ATOM 789 C C . PHE A 1 94 ? -13.462 3.870 12.006 1.00 92.31 94 PHE A C 1
ATOM 791 O O . PHE A 1 94 ? -12.749 2.869 12.125 1.00 92.31 94 PHE A O 1
ATOM 798 N N . ASP A 1 95 ? -13.019 5.017 11.484 1.00 90.88 95 ASP A N 1
ATOM 799 C CA . ASP A 1 95 ? -11.653 5.260 11.008 1.00 90.88 95 ASP A CA 1
ATOM 800 C C . ASP A 1 95 ? -10.941 6.301 11.892 1.00 90.88 95 ASP A C 1
ATOM 802 O O . ASP A 1 95 ? -11.292 7.483 11.926 1.00 90.88 95 ASP A O 1
ATOM 806 N N . ALA A 1 96 ? -9.893 5.864 12.595 1.00 85.81 96 ALA A N 1
ATOM 807 C CA . ALA A 1 96 ? -9.106 6.724 13.478 1.00 85.81 96 ALA A CA 1
ATOM 808 C C . ALA A 1 96 ? -8.326 7.819 12.724 1.00 85.81 96 ALA A C 1
ATOM 810 O O . ALA A 1 96 ? -8.029 8.873 13.295 1.00 85.81 96 ALA A O 1
ATOM 811 N N . SER A 1 97 ? -7.985 7.586 11.452 1.00 85.88 97 SER A N 1
ATOM 812 C CA . SER A 1 97 ? -7.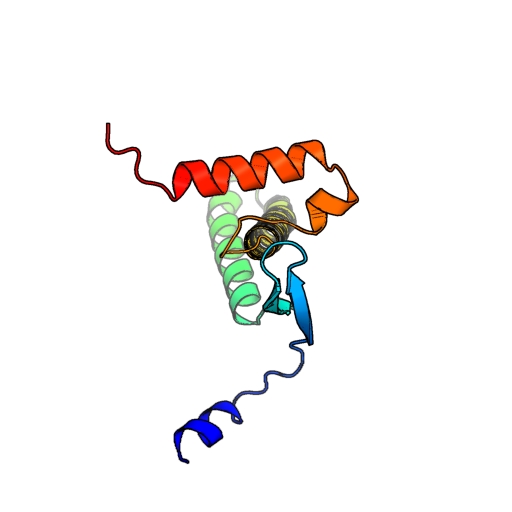250 8.548 10.626 1.00 85.88 97 SER A CA 1
ATOM 813 C C . SER A 1 97 ? -8.110 9.753 10.243 1.00 85.88 97 SER A C 1
ATOM 815 O O . SER A 1 97 ? -7.596 10.874 10.199 1.00 85.88 97 SER A O 1
ATOM 817 N N . TRP A 1 98 ? -9.411 9.532 10.031 1.00 88.06 98 TRP A N 1
ATOM 818 C CA . TRP A 1 98 ? -10.393 10.591 9.809 1.00 88.06 98 TRP A CA 1
ATOM 819 C C . TRP A 1 98 ? -10.819 11.251 11.111 1.00 88.06 98 TRP A C 1
ATOM 821 O O . TRP A 1 98 ? -10.878 12.472 11.136 1.00 88.06 98 TRP A O 1
ATOM 831 N N . TYR A 1 99 ? -10.973 10.507 12.210 1.00 88.69 99 TYR A N 1
ATOM 832 C CA . TYR A 1 99 ? -11.371 11.085 13.502 1.00 88.69 99 TYR A CA 1
ATOM 833 C C . TYR A 1 99 ? -10.453 12.226 13.960 1.00 88.69 99 TYR A C 1
ATOM 835 O O . TYR A 1 99 ? -10.921 13.246 14.460 1.00 88.69 99 TYR A O 1
ATOM 843 N N . ARG A 1 100 ? -9.136 12.080 13.750 1.00 87.44 100 ARG A N 1
ATOM 844 C CA . ARG A 1 100 ? -8.161 13.133 14.074 1.00 87.44 100 ARG A CA 1
ATOM 845 C C . ARG A 1 100 ? -8.246 14.343 13.136 1.00 87.44 100 ARG A C 1
ATOM 847 O O . ARG A 1 100 ? -7.860 15.435 13.538 1.00 87.44 100 ARG A O 1
ATOM 854 N N . LYS A 1 101 ? -8.666 14.144 11.886 1.00 91.44 101 LYS A N 1
ATOM 855 C CA . LYS A 1 101 ? -8.712 15.195 10.858 1.00 91.44 101 LYS A CA 1
ATOM 856 C C . LYS A 1 101 ? -10.030 15.956 10.881 1.00 91.44 101 LYS A C 1
ATOM 858 O O . LYS A 1 101 ? -10.015 17.178 10.833 1.00 91.44 101 LYS A O 1
ATOM 863 N N . ASP A 1 102 ? -11.144 15.234 10.927 1.00 94.12 102 ASP A N 1
ATOM 864 C CA . ASP A 1 102 ? -12.487 15.788 10.928 1.00 94.12 102 ASP A CA 1
ATOM 865 C C . ASP A 1 102 ? -13.508 14.801 11.529 1.00 94.12 102 ASP A C 1
ATOM 867 O O . ASP A 1 102 ? -13.665 13.644 11.123 1.00 94.12 102 ASP A O 1
ATOM 871 N N . LEU A 1 103 ? -14.246 15.299 12.519 1.00 92.31 103 LEU A N 1
ATOM 872 C CA . LEU A 1 103 ? -15.284 14.549 13.216 1.00 92.31 103 LEU A CA 1
ATOM 873 C C . LEU A 1 103 ? -16.544 14.380 12.365 1.00 92.31 103 LEU A C 1
ATOM 875 O O . LEU A 1 103 ? -17.231 13.368 12.513 1.00 92.31 103 LEU A O 1
ATOM 879 N N . LYS A 1 104 ? -16.860 15.342 11.486 1.00 95.00 104 LYS A N 1
ATOM 880 C CA . LYS A 1 104 ? -18.086 15.306 10.674 1.00 95.00 104 LYS A CA 1
ATOM 881 C C . LYS A 1 104 ? -18.026 14.162 9.671 1.00 95.00 104 LYS A C 1
ATOM 883 O O . LYS A 1 104 ? -18.886 13.288 9.703 1.00 95.00 104 LYS A O 1
ATOM 888 N N . THR A 1 105 ? -16.965 14.110 8.867 1.00 92.94 105 THR A N 1
ATOM 889 C CA . THR A 1 105 ? -16.719 12.997 7.932 1.00 92.94 105 THR A CA 1
ATOM 890 C C . THR A 1 105 ? -16.707 11.641 8.627 1.00 92.94 105 THR A C 1
ATOM 892 O O . THR A 1 105 ? -17.286 10.686 8.115 1.00 92.94 105 THR A O 1
ATOM 895 N N . THR A 1 106 ? -16.117 11.552 9.820 1.00 92.00 106 THR A N 1
ATOM 896 C CA . THR A 1 106 ? -16.105 10.302 10.593 1.00 92.00 106 THR A CA 1
ATOM 897 C C . THR A 1 106 ? -17.515 9.836 10.960 1.00 92.00 106 THR A C 1
ATOM 899 O O . THR A 1 106 ? -17.811 8.651 10.817 1.00 92.00 106 THR A O 1
ATOM 902 N N . ARG A 1 107 ? -18.399 10.746 11.394 1.00 92.75 107 ARG A N 1
ATOM 903 C CA . ARG A 1 107 ? -19.804 10.411 11.687 1.00 92.75 107 ARG A CA 1
ATOM 904 C C . ARG A 1 107 ? -20.527 9.913 10.441 1.00 92.75 107 ARG A C 1
ATOM 906 O O . ARG A 1 107 ? -21.105 8.836 10.487 1.00 92.75 107 ARG A O 1
ATOM 913 N N . THR A 1 108 ? -20.375 10.614 9.318 1.00 94.31 108 THR A N 1
ATOM 914 C CA . THR A 1 108 ? -20.984 10.224 8.038 1.00 94.31 108 THR A CA 1
ATOM 915 C C . THR A 1 108 ? -20.515 8.848 7.560 1.00 94.31 108 THR A C 1
ATOM 917 O O . THR A 1 108 ? -21.304 8.079 7.023 1.00 94.31 108 THR A O 1
ATOM 920 N N . LEU A 1 109 ? -19.235 8.507 7.743 1.00 92.06 109 LEU A N 1
ATOM 921 C CA . LEU A 1 109 ? -18.705 7.185 7.386 1.00 92.06 109 LEU A CA 1
ATOM 922 C C . LEU A 1 109 ? -19.284 6.072 8.267 1.00 92.06 109 LEU A C 1
ATOM 924 O O . LEU A 1 109 ? -19.581 4.991 7.766 1.00 92.06 109 LEU A O 1
ATOM 928 N N . VAL A 1 110 ? -19.448 6.335 9.565 1.00 93.00 110 VAL A N 1
ATOM 929 C CA . VAL A 1 110 ? -20.071 5.385 10.495 1.00 93.00 110 VAL A CA 1
ATOM 930 C C . VAL A 1 110 ? -21.554 5.207 10.166 1.00 93.00 110 VAL A C 1
ATOM 932 O O . VAL A 1 110 ? -22.011 4.072 10.106 1.00 93.00 110 VAL A O 1
ATOM 935 N N . GLU A 1 111 ? -22.289 6.291 9.917 1.00 93.50 111 GLU A N 1
ATOM 936 C CA . GLU A 1 111 ? -23.702 6.253 9.509 1.00 93.50 111 GLU A CA 1
ATOM 937 C C . GLU A 1 111 ? -23.883 5.421 8.234 1.00 93.50 111 GLU A C 1
ATOM 939 O O . GLU A 1 111 ? -24.604 4.425 8.267 1.00 93.50 111 GLU A O 1
ATOM 944 N N . LYS A 1 112 ? -23.122 5.724 7.172 1.00 92.81 112 LYS A N 1
ATOM 945 C CA . LYS A 1 112 ? -23.125 4.946 5.920 1.00 92.81 112 LYS A CA 1
ATOM 946 C C . LYS A 1 112 ? -22.820 3.467 6.136 1.00 92.81 112 LYS A C 1
ATOM 948 O O . LYS A 1 112 ? -23.472 2.607 5.562 1.00 92.81 112 LYS A O 1
ATOM 953 N N . PHE A 1 113 ? -21.854 3.153 7.000 1.00 92.44 113 PHE A N 1
ATOM 954 C CA . PHE A 1 113 ? -21.523 1.764 7.313 1.00 92.44 113 PHE A CA 1
ATOM 955 C C . PHE A 1 113 ? -22.710 1.003 7.927 1.00 92.44 113 PHE A C 1
ATOM 957 O O . PHE A 1 113 ? -22.878 -0.189 7.670 1.00 92.44 113 PHE A O 1
ATOM 964 N N . TRP A 1 114 ? -23.523 1.663 8.755 1.00 90.06 114 TRP A N 1
ATOM 965 C CA . TRP A 1 114 ? -24.725 1.053 9.325 1.00 90.06 114 TRP A CA 1
ATOM 966 C C . TRP A 1 114 ? -25.879 0.989 8.326 1.00 90.06 114 TRP A C 1
ATOM 968 O O . TRP A 1 114 ? -26.581 -0.021 8.314 1.00 90.06 114 TRP A O 1
ATOM 978 N N . GLU A 1 115 ? -26.035 2.002 7.472 1.00 92.50 115 GLU A N 1
ATOM 979 C CA . GLU A 1 115 ? -26.991 1.988 6.356 1.00 92.50 115 GLU A CA 1
ATOM 980 C C . GLU A 1 115 ? -26.734 0.804 5.413 1.00 92.50 115 GLU A C 1
ATOM 982 O O . GLU A 1 115 ? -27.666 0.079 5.083 1.00 92.50 115 GLU A O 1
ATOM 987 N N . ASP A 1 116 ? -25.471 0.543 5.060 1.00 89.00 116 ASP A N 1
ATOM 988 C CA . ASP A 1 116 ? -25.087 -0.579 4.191 1.00 89.00 116 ASP A CA 1
ATOM 989 C C . ASP A 1 116 ? -25.308 -1.953 4.854 1.00 89.00 116 ASP A C 1
ATOM 991 O O . ASP A 1 116 ? -25.509 -2.964 4.178 1.00 89.00 116 ASP A O 1
ATOM 995 N N . LYS A 1 117 ? -25.229 -2.023 6.190 1.00 83.00 117 LYS A N 1
ATOM 996 C CA . LYS A 1 117 ? -25.272 -3.285 6.948 1.00 83.00 117 LYS A CA 1
ATOM 997 C C . LYS A 1 117 ? -26.686 -3.725 7.311 1.00 83.00 117 LYS A C 1
ATOM 999 O O . LYS A 1 117 ? -26.917 -4.920 7.503 1.00 83.00 117 LYS A O 1
ATOM 1004 N N . VAL A 1 118 ? -27.614 -2.785 7.456 1.00 75.75 118 VAL A N 1
ATOM 1005 C CA . VAL A 1 118 ? -29.029 -3.095 7.654 1.00 75.75 118 VAL A CA 1
ATOM 1006 C C . VAL A 1 118 ? -29.634 -3.286 6.263 1.00 75.75 118 VAL A C 1
ATOM 1008 O O . VAL A 1 118 ? -29.788 -2.295 5.555 1.00 75.75 118 VAL A O 1
ATOM 1011 N N . PRO A 1 119 ? -29.985 -4.514 5.826 1.00 61.84 119 PRO A N 1
ATOM 1012 C CA . PRO A 1 119 ? -30.747 -4.657 4.596 1.00 61.84 119 PRO A CA 1
ATOM 1013 C C . PRO A 1 119 ? -32.039 -3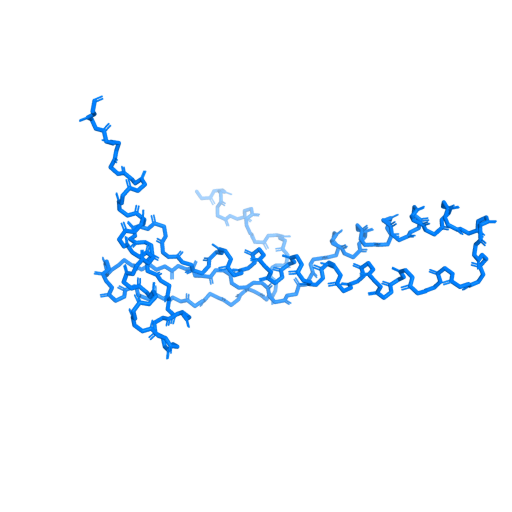.872 4.801 1.00 61.84 119 PRO A C 1
ATOM 1015 O O . PRO A 1 119 ? -32.814 -4.174 5.712 1.00 61.84 119 PRO A O 1
ATOM 1018 N N . SER A 1 120 ? -32.226 -2.811 4.017 1.00 60.06 120 SER A N 1
ATOM 1019 C CA . SER A 1 120 ? -33.480 -2.074 4.003 1.00 60.06 120 SER A CA 1
ATOM 1020 C C . SER A 1 120 ? -34.563 -3.059 3.582 1.00 60.06 120 SER A C 1
ATOM 1022 O O . SER A 1 120 ? -34.697 -3.412 2.417 1.00 60.06 120 SER A O 1
ATOM 1024 N N . ASN A 1 121 ? -35.275 -3.586 4.575 1.00 55.69 121 ASN A N 1
ATOM 1025 C CA . ASN A 1 121 ? -36.480 -4.367 4.380 1.00 55.69 121 ASN A CA 1
ATOM 1026 C C . ASN A 1 121 ? -37.515 -3.356 3.873 1.00 55.69 121 ASN A C 1
ATOM 1028 O O . ASN A 1 121 ? -38.162 -2.667 4.666 1.00 55.69 121 ASN A O 1
ATOM 1032 N N . LYS A 1 122 ? -37.525 -3.150 2.559 1.00 47.88 122 LYS A N 1
ATOM 1033 C CA . LYS A 1 122 ? -38.433 -2.267 1.842 1.00 47.88 122 LYS A CA 1
ATOM 1034 C C . LYS A 1 122 ? -39.216 -3.092 0.841 1.00 47.88 122 LYS A C 1
ATOM 1036 O O . LYS A 1 122 ? -38.574 -3.905 0.142 1.00 47.88 122 LYS A O 1
#

Radius of gyration: 20.98 Å; chains: 1; bounding box: 54×46×53 Å